Protein AF-A0A1J3DEC6-F1 (afdb_monomer_lite)

Organism: Noccaea caerulescens (NCBI:txid107243)

Secondary structure (DSSP, 8-state):
--EEEEEEEEEETTEEEEEEEEEEHHHHHHHT-SS----EEEEE-SSSS-EEE-SS-HHHHHHHHHHHHHHSS--SHHHHHGGGTTS-SSEEEEEEESPPP-

Sequence (102 aa):
GADAIVFSRSFRGGKFTQSVGLLSYTFLRITGQDEVIVPMIDIDISNERPQPIIYGSSEDWATNLEILLKWSPFSTEDGLLQQFEDIGRHGTKVIIYNLWLN

Foldseek 3Di:
DQWKKKWWWEDDPLWIKIKIKIFHPPLCVVVVPPDRDIQMWMWTPSDPDIDTDDPDDPVSNVVSVCSCLVGPPHVDPVSVVVVCPPPPNTDMDMDDDPDDDD

Structure (mmCIF, N/CA/C/O backbone):
data_AF-A0A1J3DEC6-F1
#
_entry.id   AF-A0A1J3DEC6-F1
#
loop_
_atom_site.group_PDB
_atom_site.id
_atom_site.type_symbol
_atom_site.label_atom_id
_atom_site.label_alt_id
_atom_site.label_comp_id
_atom_site.label_asym_id
_atom_site.label_entity_id
_atom_site.label_seq_id
_atom_site.pdbx_PDB_ins_code
_atom_site.Cartn_x
_atom_site.Cartn_y
_atom_site.Cartn_z
_atom_site.occupancy
_atom_site.B_iso_or_equiv
_atom_site.auth_seq_id
_atom_site.auth_comp_id
_atom_site.auth_asym_id
_atom_site.auth_atom_id
_atom_site.pdbx_PDB_model_num
ATOM 1 N N . GLY A 1 1 ? -15.903 -3.449 2.919 1.00 91.12 1 GLY A N 1
ATOM 2 C CA . GLY A 1 1 ? -15.234 -3.610 4.218 1.00 91.12 1 GLY A CA 1
ATOM 3 C C . GLY A 1 1 ? -14.864 -2.256 4.757 1.00 91.12 1 GLY A C 1
ATOM 4 O O . GLY A 1 1 ? -15.089 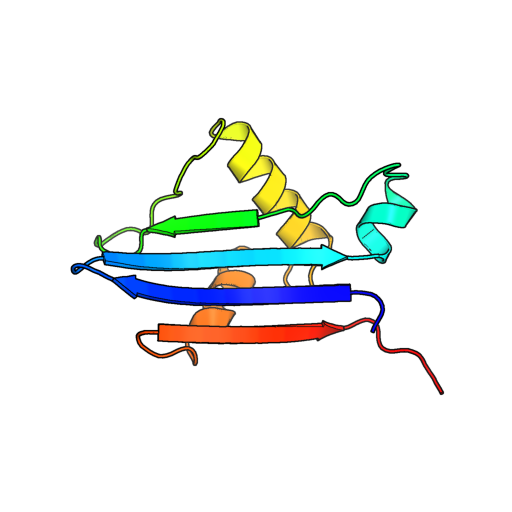-1.268 4.064 1.00 91.12 1 GLY A O 1
ATOM 5 N N . ALA A 1 2 ? -14.341 -2.221 5.975 1.00 96.62 2 ALA A N 1
ATOM 6 C CA . ALA A 1 2 ? -13.850 -1.004 6.613 1.00 96.62 2 ALA A CA 1
ATOM 7 C C . ALA A 1 2 ? -12.490 -0.551 6.049 1.00 96.62 2 ALA A C 1
ATOM 9 O O . ALA A 1 2 ? -12.143 0.623 6.151 1.00 96.62 2 ALA A O 1
ATOM 10 N N . ASP A 1 3 ? -11.738 -1.465 5.430 1.00 98.44 3 ASP A N 1
ATOM 11 C CA . ASP A 1 3 ? -10.360 -1.219 5.020 1.00 98.44 3 ASP A CA 1
ATOM 12 C C . ASP A 1 3 ? -10.084 -1.746 3.606 1.00 98.44 3 ASP A C 1
ATOM 14 O O . ASP A 1 3 ? -10.639 -2.765 3.177 1.00 98.44 3 ASP A O 1
ATOM 18 N N . ALA A 1 4 ? -9.223 -1.042 2.872 1.00 98.62 4 ALA A N 1
ATOM 19 C CA . ALA A 1 4 ? -8.789 -1.414 1.536 1.00 98.62 4 ALA A CA 1
ATOM 20 C C . ALA A 1 4 ? -7.309 -1.083 1.317 1.00 98.62 4 ALA A C 1
ATOM 22 O O . ALA A 1 4 ? -6.843 -0.001 1.668 1.00 98.62 4 ALA A O 1
ATOM 23 N N . ILE A 1 5 ? -6.590 -1.999 0.673 1.00 98.75 5 ILE A N 1
ATOM 24 C CA . ILE A 1 5 ? -5.223 -1.792 0.190 1.00 98.75 5 ILE A CA 1
ATOM 25 C C . ILE A 1 5 ? -5.201 -1.917 -1.335 1.00 98.75 5 ILE A C 1
ATOM 27 O O . ILE A 1 5 ? -5.864 -2.781 -1.919 1.00 98.75 5 ILE A O 1
ATOM 31 N N . VAL A 1 6 ? -4.468 -1.020 -1.984 1.00 98.81 6 VAL A N 1
ATOM 32 C CA . VAL A 1 6 ? -4.369 -0.914 -3.439 1.00 98.81 6 VAL A CA 1
ATOM 33 C C . VAL A 1 6 ? -2.930 -1.157 -3.852 1.00 98.81 6 VAL A C 1
ATOM 35 O O . VAL A 1 6 ? -2.025 -0.497 -3.356 1.00 98.81 6 VAL A O 1
ATOM 38 N N . PHE A 1 7 ? -2.747 -2.061 -4.805 1.00 98.69 7 PHE A N 1
ATOM 39 C CA . PHE A 1 7 ? -1.488 -2.336 -5.481 1.00 98.69 7 PHE A CA 1
ATOM 40 C C . PHE A 1 7 ? -1.614 -1.873 -6.925 1.00 98.69 7 PHE A C 1
ATOM 42 O O . PHE A 1 7 ? -2.571 -2.235 -7.610 1.00 98.69 7 PHE A O 1
ATOM 49 N N . SER A 1 8 ? -0.661 -1.091 -7.413 1.00 98.19 8 SER A N 1
ATOM 50 C CA . SER A 1 8 ? -0.665 -0.605 -8.792 1.00 98.19 8 SER A CA 1
ATOM 51 C C . SER A 1 8 ? 0.707 -0.774 -9.417 1.00 98.19 8 SER A C 1
ATOM 53 O O . SER A 1 8 ? 1.701 -0.337 -8.846 1.00 98.19 8 SER A O 1
ATOM 55 N N . ARG A 1 9 ? 0.777 -1.407 -10.588 1.00 97.88 9 ARG A N 1
ATOM 56 C CA . ARG A 1 9 ? 1.998 -1.490 -11.393 1.00 97.88 9 ARG A CA 1
ATOM 57 C C . ARG A 1 9 ? 1.800 -0.682 -12.659 1.00 97.88 9 ARG A C 1
ATOM 59 O O . ARG A 1 9 ? 0.780 -0.812 -13.337 1.00 97.88 9 ARG A O 1
ATOM 66 N N . SER A 1 10 ? 2.793 0.119 -13.016 1.00 96.31 10 SER A N 1
ATOM 67 C CA . SER A 1 10 ? 2.765 0.906 -14.239 1.00 96.31 10 SER A CA 1
ATOM 68 C C . SER A 1 10 ? 4.064 0.778 -15.017 1.00 96.31 10 SER A C 1
ATOM 70 O O . SER A 1 10 ? 5.141 0.990 -14.476 1.00 96.31 10 SER A O 1
ATOM 72 N N . PHE A 1 11 ? 3.950 0.499 -16.317 1.00 94.25 11 PHE A N 1
ATOM 73 C CA . PHE A 1 11 ? 5.041 0.639 -17.272 1.00 94.25 11 PHE A CA 1
ATOM 74 C C . PHE A 1 11 ? 4.837 1.895 -18.125 1.00 94.25 11 PHE A C 1
ATOM 76 O O . PHE A 1 11 ? 3.918 1.943 -18.946 1.00 94.25 11 PHE A O 1
ATOM 83 N N . ARG A 1 12 ? 5.673 2.923 -17.942 1.00 89.75 12 ARG A N 1
ATOM 84 C CA . ARG A 1 12 ? 5.620 4.175 -18.720 1.00 89.75 12 ARG A CA 1
ATOM 85 C C . ARG A 1 12 ? 7.021 4.641 -19.086 1.00 89.75 12 ARG A C 1
ATOM 87 O O . ARG A 1 12 ? 7.897 4.708 -18.234 1.00 89.75 12 ARG A O 1
ATOM 94 N N . GLY A 1 13 ? 7.231 4.975 -20.361 1.00 86.56 13 GLY A N 1
ATOM 95 C CA . GLY A 1 13 ? 8.507 5.528 -20.834 1.00 86.56 13 GLY A CA 1
ATOM 96 C C . GLY A 1 13 ? 9.719 4.628 -20.565 1.00 86.56 13 GLY A C 1
ATOM 97 O O . GLY A 1 13 ? 10.789 5.136 -20.254 1.00 86.56 13 GLY A O 1
ATOM 98 N N . GLY A 1 14 ? 9.545 3.303 -20.619 1.00 86.50 14 GLY A N 1
ATOM 99 C CA . GLY A 1 14 ? 10.611 2.343 -20.312 1.00 86.50 14 GLY A CA 1
ATOM 100 C C . GLY A 1 14 ? 10.819 2.061 -18.821 1.00 86.50 14 GLY A C 1
ATOM 101 O O . GLY A 1 14 ? 11.635 1.206 -18.498 1.00 86.50 14 GLY A O 1
ATOM 102 N N . LYS A 1 15 ? 10.079 2.725 -17.926 1.00 91.56 15 LYS A N 1
ATOM 103 C CA . LYS A 1 15 ? 10.186 2.546 -16.475 1.00 91.56 15 LYS A CA 1
ATOM 104 C C . LYS A 1 15 ? 9.040 1.715 -15.926 1.00 91.56 15 LYS A C 1
ATOM 106 O O . LYS A 1 15 ? 7.889 1.942 -16.306 1.00 91.56 15 LYS A O 1
ATOM 111 N N . PHE A 1 16 ? 9.355 0.796 -15.022 1.00 95.06 16 PHE A N 1
ATOM 112 C CA . PHE A 1 16 ? 8.378 0.074 -14.220 1.00 95.06 16 PHE A CA 1
ATOM 113 C C . PHE A 1 16 ? 8.320 0.669 -12.815 1.00 95.06 16 PHE A C 1
ATOM 115 O O . PHE A 1 16 ? 9.331 0.744 -12.122 1.00 95.06 16 PHE A O 1
ATOM 122 N N . THR A 1 17 ? 7.122 1.047 -12.385 1.00 97.00 17 THR A N 1
ATOM 123 C CA . THR A 1 17 ? 6.861 1.492 -11.016 1.00 97.00 17 THR A CA 1
ATOM 124 C C . THR A 1 17 ? 5.807 0.615 -10.366 1.00 97.00 17 THR A C 1
ATOM 126 O O . THR A 1 17 ? 4.898 0.108 -11.034 1.00 97.00 17 THR A O 1
ATOM 129 N N . GLN A 1 18 ? 5.936 0.441 -9.059 1.00 97.62 18 GLN A N 1
ATOM 130 C CA . GLN A 1 18 ? 4.971 -0.226 -8.202 1.00 97.62 18 GLN A CA 1
ATOM 131 C C . GLN A 1 18 ? 4.586 0.701 -7.060 1.00 97.62 18 GLN A C 1
ATOM 133 O O . GLN A 1 18 ? 5.459 1.243 -6.393 1.00 97.62 18 GLN A O 1
ATOM 138 N N . SER A 1 19 ? 3.289 0.840 -6.835 1.00 98.12 19 SER A N 1
ATOM 139 C CA . SER A 1 19 ? 2.711 1.707 -5.816 1.00 98.12 19 SER A CA 1
ATOM 140 C C . SER A 1 19 ? 1.824 0.878 -4.905 1.00 98.12 19 SER A C 1
ATOM 142 O O . SER A 1 19 ? 1.037 0.058 -5.396 1.00 98.12 19 SER A O 1
ATOM 144 N N . VAL A 1 20 ? 1.917 1.105 -3.599 1.00 98.62 20 VAL A N 1
ATOM 145 C CA . VAL A 1 20 ? 1.011 0.515 -2.610 1.00 98.62 20 VAL A CA 1
ATOM 146 C C . VAL A 1 20 ? 0.419 1.617 -1.757 1.00 98.62 20 VAL A C 1
ATOM 148 O O . VAL A 1 20 ? 1.158 2.410 -1.187 1.00 98.62 20 VAL A O 1
ATOM 151 N N . GLY A 1 21 ? -0.909 1.666 -1.677 1.00 98.56 21 GLY A N 1
ATOM 152 C CA . GLY A 1 21 ? -1.640 2.646 -0.879 1.00 98.56 21 GLY A CA 1
ATOM 153 C C . GLY A 1 21 ? -2.672 1.983 0.023 1.00 98.56 21 GLY A C 1
ATOM 154 O O . GLY A 1 21 ? -3.325 1.020 -0.385 1.00 98.56 21 GLY A O 1
ATOM 155 N N . LEU A 1 22 ? -2.839 2.510 1.234 1.00 98.75 22 LEU A N 1
ATOM 156 C CA . LEU A 1 22 ? -3.782 1.994 2.224 1.00 98.75 22 LEU A CA 1
ATOM 157 C C . LEU A 1 22 ? -4.832 3.034 2.593 1.00 98.75 22 LEU A C 1
ATOM 159 O O . LEU A 1 22 ? -4.518 4.107 3.099 1.00 98.75 22 LEU A O 1
ATOM 163 N N . LEU A 1 23 ? -6.096 2.665 2.415 1.00 98.44 23 LEU A N 1
ATOM 164 C CA . LEU A 1 23 ? -7.237 3.394 2.946 1.00 98.44 23 LEU A CA 1
ATOM 165 C C . LEU A 1 23 ? -7.882 2.537 4.037 1.00 98.44 23 LEU A C 1
ATOM 167 O O . LEU A 1 23 ? -8.640 1.613 3.744 1.00 98.44 23 LEU A O 1
ATOM 171 N N . SER A 1 24 ? -7.554 2.825 5.296 1.00 98.38 24 SER A N 1
ATOM 172 C CA . SER A 1 24 ? -7.982 2.014 6.439 1.00 98.38 24 SER A CA 1
ATOM 173 C C . SER A 1 24 ? -8.733 2.842 7.477 1.00 98.38 24 SER A C 1
ATOM 175 O O . SER A 1 24 ? -8.145 3.653 8.192 1.00 98.38 24 SER A O 1
ATOM 177 N N . TYR A 1 25 ? -10.040 2.597 7.602 1.00 97.19 25 TYR A N 1
ATOM 178 C CA . TYR A 1 25 ? -10.844 3.140 8.698 1.00 97.19 25 TYR A CA 1
ATOM 179 C C . TYR A 1 25 ? -10.299 2.689 10.056 1.00 97.19 25 TYR A C 1
ATOM 181 O O . TYR A 1 25 ? -10.243 3.480 10.996 1.00 97.19 25 TYR A O 1
ATOM 189 N N . THR A 1 26 ? -9.851 1.438 10.153 1.00 97.44 26 THR A N 1
ATOM 190 C CA . THR A 1 26 ? -9.299 0.854 11.378 1.00 97.44 26 THR A CA 1
ATOM 191 C C . THR A 1 26 ? -8.066 1.624 11.860 1.00 97.44 26 THR A C 1
ATOM 193 O O . THR A 1 26 ? -8.023 2.051 13.015 1.00 97.44 26 THR A O 1
ATOM 196 N N . PHE A 1 27 ? -7.105 1.886 10.969 1.00 97.94 27 PHE A N 1
ATOM 197 C CA . PHE A 1 27 ? -5.924 2.708 11.249 1.00 97.94 27 PHE A CA 1
ATOM 198 C C . PHE A 1 27 ? -6.305 4.120 11.708 1.00 97.94 27 PHE A C 1
ATOM 200 O O . PHE A 1 27 ? -5.858 4.562 12.771 1.00 97.94 27 PHE A O 1
ATOM 207 N N . LEU A 1 28 ? -7.157 4.807 10.938 1.00 98.19 28 LEU A N 1
ATOM 208 C CA . LEU A 1 28 ? -7.543 6.191 11.222 1.00 98.19 28 LEU A CA 1
ATOM 209 C C . LEU A 1 28 ? -8.229 6.309 12.588 1.00 98.19 28 LEU A C 1
ATOM 211 O O . LEU A 1 28 ? -7.913 7.202 13.370 1.00 98.19 28 LEU A O 1
ATOM 215 N N . ARG A 1 29 ? -9.128 5.376 12.920 1.00 97.44 29 ARG A N 1
ATOM 216 C CA . ARG A 1 29 ? -9.873 5.402 14.186 1.00 97.44 29 ARG A CA 1
ATOM 217 C C . ARG A 1 29 ? -9.033 5.015 15.389 1.00 97.44 29 ARG A C 1
ATOM 219 O O . ARG A 1 29 ? -9.168 5.659 16.423 1.00 97.44 29 ARG A O 1
ATOM 226 N N . ILE A 1 30 ? -8.190 3.987 15.282 1.00 97.50 30 ILE A N 1
ATOM 227 C CA . ILE A 1 30 ? -7.379 3.538 16.423 1.00 97.50 30 ILE A CA 1
ATOM 228 C C . ILE A 1 30 ? -6.275 4.548 16.746 1.00 97.50 30 ILE A C 1
ATOM 230 O O . ILE A 1 30 ? -5.955 4.742 17.915 1.00 97.50 30 ILE A O 1
ATOM 234 N N . THR A 1 31 ? -5.711 5.211 15.735 1.00 97.19 31 THR A N 1
ATOM 235 C CA . THR A 1 31 ? -4.681 6.242 15.944 1.00 97.19 31 THR A CA 1
ATOM 236 C C . THR A 1 31 ? -5.249 7.640 16.191 1.00 97.19 31 THR A C 1
ATOM 238 O O . THR A 1 31 ? -4.482 8.544 16.503 1.00 97.19 31 THR A O 1
ATOM 241 N N . GLY A 1 32 ? -6.573 7.813 16.105 1.00 97.06 32 GLY A N 1
ATOM 242 C CA . GLY A 1 32 ? -7.244 9.080 16.394 1.00 97.06 32 GLY A CA 1
ATOM 243 C C . GLY A 1 32 ? -6.933 10.184 15.384 1.00 97.06 32 GLY A C 1
ATOM 244 O O . GLY A 1 32 ? -6.788 11.330 15.787 1.00 97.06 32 GLY A O 1
ATOM 245 N N . GLN A 1 33 ? -6.797 9.849 14.096 1.00 95.81 33 GLN A N 1
ATOM 246 C CA . GLN A 1 33 ? -6.559 10.857 13.060 1.00 95.81 33 GLN A CA 1
ATOM 247 C C . GLN A 1 33 ? -7.798 11.737 12.860 1.00 95.81 33 GLN A C 1
ATOM 249 O O . GLN A 1 33 ? -8.904 11.223 12.669 1.00 95.81 33 GLN A O 1
ATOM 254 N N . ASP A 1 34 ? -7.586 13.052 12.846 1.00 92.81 34 ASP A N 1
ATOM 255 C CA . ASP A 1 34 ? -8.628 14.049 12.568 1.00 92.81 34 ASP A CA 1
ATOM 256 C C . ASP A 1 34 ? -8.878 14.236 11.059 1.00 92.81 34 ASP A C 1
ATOM 258 O O . ASP A 1 34 ? -9.943 14.699 10.648 1.00 92.81 34 ASP A O 1
ATOM 262 N N . GLU A 1 35 ? -7.919 13.828 10.223 1.00 95.88 35 GLU A N 1
ATOM 263 C CA . GLU A 1 35 ? -7.979 13.899 8.763 1.00 95.88 35 GLU A CA 1
ATOM 264 C C . GLU A 1 35 ? -7.759 12.523 8.118 1.00 95.88 35 GLU A C 1
ATOM 266 O O . GLU A 1 35 ? -7.250 11.582 8.732 1.00 95.88 35 GLU A O 1
ATOM 271 N N . VAL A 1 36 ? -8.145 12.389 6.844 1.00 96.19 36 VAL A N 1
ATOM 272 C CA . VAL A 1 36 ? -7.905 11.159 6.080 1.00 96.19 36 VAL A CA 1
ATOM 273 C C . VAL A 1 36 ? -6.448 11.121 5.634 1.00 96.19 36 VAL A C 1
ATOM 275 O O . VAL A 1 36 ? -6.072 11.726 4.632 1.00 96.19 36 VAL A O 1
ATOM 278 N N . ILE A 1 37 ? -5.643 10.360 6.369 1.00 96.25 37 ILE A N 1
ATOM 279 C CA . ILE A 1 37 ? -4.257 10.057 6.018 1.00 96.25 37 ILE A CA 1
ATOM 280 C C . ILE A 1 37 ? -4.204 8.758 5.209 1.00 96.25 37 ILE A C 1
ATOM 282 O O . ILE A 1 37 ? -4.762 7.739 5.619 1.00 96.25 37 ILE A O 1
ATOM 286 N N . VAL A 1 38 ? -3.515 8.790 4.065 1.00 97.69 38 VAL A N 1
ATOM 287 C CA . VAL A 1 38 ? -3.332 7.636 3.170 1.00 97.69 38 VAL A CA 1
ATOM 288 C C . VAL A 1 38 ? -1.840 7.301 3.086 1.00 97.69 38 VAL A C 1
ATOM 290 O O . VAL A 1 38 ? -1.122 7.932 2.309 1.00 97.69 38 VAL A O 1
ATOM 293 N N . PRO A 1 39 ? -1.353 6.322 3.870 1.00 97.75 39 PRO A N 1
ATOM 294 C CA . PRO A 1 39 ? 0.010 5.821 3.750 1.00 97.75 39 PRO A CA 1
ATOM 295 C C . PRO A 1 39 ? 0.225 5.231 2.359 1.00 97.75 39 PRO A C 1
ATOM 297 O O . PRO A 1 39 ? -0.571 4.404 1.895 1.00 97.75 39 PRO A O 1
ATOM 300 N N . MET A 1 40 ? 1.299 5.659 1.703 1.00 98.06 40 MET A N 1
ATOM 301 C CA . MET A 1 40 ? 1.645 5.210 0.362 1.00 98.06 40 MET A CA 1
ATOM 302 C C . MET A 1 40 ? 3.154 5.063 0.210 1.00 98.06 40 MET A C 1
ATOM 304 O O . MET A 1 40 ? 3.921 5.901 0.688 1.00 98.06 40 MET A O 1
ATOM 308 N N . ILE A 1 41 ? 3.562 4.000 -0.476 1.00 98.25 41 ILE A N 1
ATOM 309 C CA . ILE A 1 41 ? 4.938 3.797 -0.922 1.00 98.25 41 ILE A CA 1
ATOM 310 C C . ILE A 1 41 ? 4.962 3.583 -2.427 1.00 98.25 41 ILE A C 1
ATOM 312 O O . ILE A 1 41 ? 4.075 2.943 -2.997 1.00 98.25 41 ILE A O 1
ATOM 316 N N . ASP A 1 42 ? 6.027 4.074 -3.042 1.00 97.44 42 ASP A N 1
ATOM 317 C CA . ASP A 1 42 ? 6.322 3.892 -4.452 1.00 97.44 42 ASP A CA 1
ATOM 318 C C . ASP A 1 42 ? 7.721 3.297 -4.611 1.00 97.44 42 ASP A C 1
ATOM 320 O O . ASP A 1 42 ? 8.640 3.608 -3.847 1.00 97.44 42 ASP A O 1
ATOM 324 N N . ILE A 1 43 ? 7.869 2.409 -5.591 1.00 97.06 43 ILE A N 1
ATOM 325 C CA . ILE A 1 43 ? 9.073 1.615 -5.835 1.00 97.06 43 ILE A CA 1
ATOM 326 C C . ILE A 1 43 ? 9.373 1.635 -7.336 1.00 97.06 43 ILE A C 1
ATOM 328 O O . ILE A 1 43 ? 8.521 1.280 -8.155 1.00 97.06 43 ILE A O 1
ATOM 332 N N . ASP A 1 44 ? 10.591 2.022 -7.705 1.00 96.19 44 ASP A N 1
ATOM 333 C CA . ASP A 1 44 ? 11.139 1.828 -9.046 1.00 96.19 44 ASP A CA 1
ATOM 334 C C . ASP A 1 44 ? 11.727 0.416 -9.136 1.00 96.19 44 ASP A C 1
ATOM 336 O O . ASP A 1 44 ? 12.658 0.065 -8.408 1.00 96.19 44 ASP A O 1
ATOM 340 N N . ILE A 1 45 ? 11.172 -0.397 -10.033 1.00 95.25 45 ILE A N 1
ATOM 341 C CA . ILE A 1 45 ? 11.606 -1.778 -10.295 1.00 95.25 45 ILE A CA 1
ATOM 342 C C . ILE A 1 45 ? 12.228 -1.921 -11.692 1.00 95.25 45 ILE A C 1
ATOM 344 O O . ILE A 1 45 ? 12.276 -3.011 -12.256 1.00 95.25 45 ILE A O 1
ATOM 348 N N . SER A 1 46 ? 12.680 -0.814 -12.285 1.00 92.31 46 SER A N 1
ATOM 349 C CA . SER A 1 46 ? 13.329 -0.807 -13.603 1.00 92.31 46 SER A CA 1
ATOM 350 C C . SER A 1 46 ? 14.769 -1.332 -13.560 1.00 92.31 46 SER A C 1
ATOM 352 O O . SER A 1 46 ? 15.306 -1.718 -14.595 1.00 92.31 46 SER A O 1
ATOM 354 N N . ASN A 1 47 ? 15.396 -1.325 -12.380 1.00 89.19 47 ASN A N 1
ATOM 355 C CA . ASN A 1 47 ? 16.775 -1.764 -12.160 1.00 89.19 47 ASN A CA 1
ATOM 356 C C . ASN A 1 47 ? 16.822 -3.172 -11.548 1.00 89.19 47 ASN A C 1
ATOM 358 O O . ASN A 1 47 ? 15.819 -3.672 -11.048 1.00 89.19 47 ASN A O 1
ATOM 362 N N . GLU A 1 48 ? 18.011 -3.785 -11.514 1.00 87.62 48 GLU A N 1
ATOM 363 C CA . GLU A 1 48 ? 18.228 -5.103 -10.887 1.00 87.62 48 GLU A CA 1
ATOM 364 C C . GLU A 1 48 ? 17.775 -5.160 -9.422 1.00 87.62 48 GLU A C 1
ATOM 366 O O . GLU A 1 48 ? 17.385 -6.216 -8.928 1.00 87.62 48 GLU A O 1
ATOM 371 N N . ARG A 1 49 ? 17.836 -4.022 -8.721 1.00 90.38 49 ARG A N 1
ATOM 372 C CA . ARG A 1 49 ? 17.376 -3.881 -7.341 1.00 90.38 49 ARG A CA 1
ATOM 373 C C . ARG A 1 49 ? 16.230 -2.875 -7.282 1.00 90.38 49 ARG A C 1
ATOM 375 O O . ARG A 1 49 ? 16.437 -1.743 -7.729 1.00 90.38 49 ARG A O 1
ATOM 382 N N . PRO A 1 50 ? 15.078 -3.240 -6.691 1.00 92.31 50 PRO A N 1
ATOM 383 C CA . PRO A 1 50 ? 14.019 -2.290 -6.378 1.00 92.31 50 PRO A CA 1
ATOM 384 C C . PRO A 1 50 ? 14.559 -1.118 -5.554 1.00 92.31 50 PRO A C 1
ATOM 386 O O . PRO A 1 50 ? 15.396 -1.320 -4.671 1.00 92.31 50 PRO A O 1
ATOM 389 N N . GLN A 1 51 ? 14.122 0.101 -5.860 1.00 94.88 51 GLN A N 1
ATOM 390 C CA . GLN A 1 51 ? 14.513 1.313 -5.137 1.00 94.88 51 GLN A CA 1
ATOM 391 C C . GLN A 1 51 ? 13.274 2.108 -4.720 1.00 94.88 51 GLN A C 1
ATOM 393 O O . GLN A 1 51 ? 12.351 2.240 -5.527 1.00 94.88 51 GLN A O 1
ATOM 398 N N . PRO A 1 52 ? 13.241 2.673 -3.503 1.00 96.31 52 PRO A N 1
ATOM 399 C CA . PRO A 1 52 ? 12.138 3.523 -3.085 1.00 96.31 52 PRO A CA 1
ATOM 400 C C . PRO A 1 52 ? 12.114 4.813 -3.915 1.00 96.31 52 PRO A C 1
ATOM 402 O O . PRO A 1 52 ? 13.150 5.431 -4.172 1.00 96.31 52 PRO A O 1
ATOM 405 N N . ILE A 1 53 ? 10.921 5.240 -4.319 1.00 96.12 53 ILE A N 1
ATOM 406 C CA . ILE A 1 53 ? 10.696 6.568 -4.889 1.00 96.12 53 ILE A CA 1
ATOM 407 C C . ILE A 1 53 ? 10.336 7.497 -3.728 1.00 96.12 53 ILE A C 1
ATOM 409 O O . ILE A 1 53 ? 9.303 7.338 -3.081 1.00 96.12 53 ILE A O 1
ATOM 413 N N . ILE A 1 54 ? 11.219 8.454 -3.450 1.00 95.25 54 ILE A N 1
ATOM 414 C CA . ILE A 1 54 ? 11.103 9.362 -2.307 1.00 95.25 54 ILE A CA 1
ATOM 415 C C . ILE A 1 54 ? 10.477 10.686 -2.757 1.00 95.25 54 ILE A C 1
ATOM 417 O O . ILE A 1 54 ? 11.066 11.409 -3.560 1.00 95.25 54 ILE A O 1
ATOM 421 N N . TYR A 1 55 ? 9.294 11.008 -2.226 1.00 89.62 55 TYR A N 1
ATOM 422 C CA . TYR A 1 55 ? 8.628 12.303 -2.441 1.00 89.62 55 TYR A CA 1
ATOM 423 C C . TYR A 1 55 ? 8.885 13.311 -1.310 1.00 89.62 55 TYR A C 1
ATOM 425 O O . TYR A 1 55 ? 8.861 14.515 -1.555 1.00 89.62 55 TYR A O 1
ATOM 433 N N . GLY A 1 56 ? 9.123 12.817 -0.090 1.00 90.62 56 GLY A N 1
ATOM 434 C CA . GLY A 1 56 ? 9.485 13.599 1.095 1.00 90.62 56 GLY A CA 1
ATOM 435 C C . GLY A 1 56 ? 10.884 13.220 1.577 1.00 90.62 56 GLY A C 1
ATOM 436 O O . GLY A 1 56 ? 11.872 13.475 0.889 1.00 90.62 56 GLY A O 1
ATOM 437 N N . SER A 1 57 ? 10.959 12.577 2.739 1.00 95.25 57 SER A N 1
ATOM 438 C CA . SER A 1 57 ? 12.182 11.986 3.291 1.00 95.25 57 SER A CA 1
ATOM 439 C C . SER A 1 57 ? 12.197 10.454 3.192 1.00 95.25 57 SER A C 1
ATOM 441 O O . SER A 1 57 ? 11.175 9.808 2.941 1.00 95.25 57 SER A O 1
ATOM 443 N N . SER A 1 58 ? 13.373 9.853 3.394 1.00 95.88 58 SER A N 1
ATOM 444 C CA . SER A 1 58 ? 13.516 8.400 3.561 1.00 95.88 58 SER A CA 1
ATOM 445 C C . SER A 1 58 ? 12.712 7.874 4.749 1.00 95.88 58 SER A C 1
ATOM 447 O O . SER A 1 58 ? 12.148 6.783 4.689 1.00 95.88 58 SER A O 1
ATOM 449 N N . GLU A 1 59 ? 12.635 8.669 5.808 1.00 97.19 59 GLU A N 1
ATOM 450 C CA . GLU A 1 59 ? 11.917 8.390 7.041 1.00 97.19 59 GLU A CA 1
ATOM 451 C C . GLU A 1 59 ? 10.405 8.375 6.807 1.00 97.19 59 GLU A C 1
ATOM 453 O O . GLU A 1 59 ? 9.724 7.499 7.337 1.00 97.19 59 GLU A O 1
ATOM 458 N N . ASP A 1 60 ? 9.880 9.270 5.963 1.00 96.12 60 ASP A N 1
ATOM 459 C CA . ASP A 1 60 ? 8.461 9.268 5.582 1.00 96.12 60 ASP A CA 1
ATOM 460 C C . ASP A 1 60 ? 8.100 7.993 4.812 1.00 96.12 60 ASP A C 1
ATOM 462 O O . ASP A 1 60 ? 7.076 7.362 5.081 1.00 96.12 60 ASP A O 1
ATOM 466 N N . TRP A 1 61 ? 8.960 7.578 3.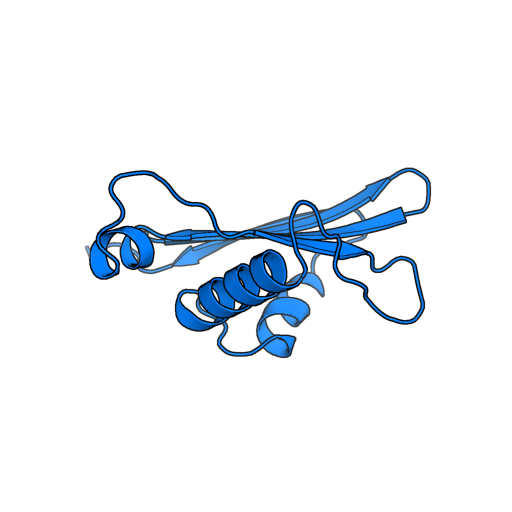874 1.00 97.75 61 TRP A N 1
ATOM 467 C CA . TRP A 1 61 ? 8.763 6.336 3.124 1.00 97.75 61 TRP A CA 1
ATOM 468 C C . TRP A 1 61 ? 8.793 5.117 4.054 1.00 97.75 61 TRP A C 1
ATOM 470 O O . TRP A 1 61 ? 7.900 4.271 3.986 1.00 97.75 61 TRP A O 1
ATOM 480 N N . ALA A 1 62 ? 9.774 5.055 4.962 1.00 97.75 62 ALA A N 1
ATOM 481 C CA . ALA A 1 62 ? 9.888 3.977 5.943 1.00 97.75 62 ALA A CA 1
ATOM 482 C C . ALA A 1 62 ? 8.678 3.941 6.888 1.00 97.75 62 ALA A C 1
ATOM 484 O O . ALA A 1 62 ? 8.103 2.878 7.110 1.00 97.75 62 ALA A O 1
ATOM 485 N N . THR A 1 63 ? 8.226 5.102 7.363 1.00 97.81 63 THR A N 1
ATOM 486 C CA . THR A 1 63 ? 7.033 5.227 8.213 1.00 97.81 63 THR A CA 1
ATOM 487 C C . THR A 1 63 ? 5.785 4.733 7.480 1.00 97.81 63 THR A C 1
ATOM 489 O O . THR A 1 63 ? 4.995 3.974 8.042 1.00 97.81 63 THR A O 1
ATOM 492 N N . ASN A 1 64 ? 5.606 5.095 6.207 1.00 98.25 64 ASN A N 1
ATOM 493 C CA . ASN A 1 64 ? 4.487 4.595 5.409 1.00 98.25 64 ASN A CA 1
ATOM 494 C C . ASN A 1 64 ? 4.551 3.076 5.221 1.00 98.25 64 ASN A C 1
ATOM 496 O O . ASN A 1 64 ? 3.518 2.418 5.354 1.00 98.25 64 ASN A O 1
ATOM 500 N N . LEU A 1 65 ? 5.735 2.510 4.966 1.00 98.38 65 LEU A N 1
ATOM 501 C CA . LEU A 1 65 ? 5.913 1.058 4.912 1.00 98.38 65 LEU A CA 1
ATOM 502 C C . LEU A 1 65 ? 5.533 0.406 6.250 1.00 98.38 65 LEU A C 1
ATOM 504 O O . LEU A 1 65 ? 4.759 -0.546 6.257 1.00 98.38 65 LEU A O 1
ATOM 508 N N . GLU A 1 66 ? 5.990 0.931 7.385 1.00 98.44 66 GLU A N 1
ATOM 509 C CA . GLU A 1 66 ? 5.631 0.403 8.709 1.00 98.44 66 GLU A CA 1
ATOM 510 C C . GLU A 1 66 ? 4.118 0.431 8.961 1.00 98.44 66 GLU A C 1
ATOM 512 O O . GLU A 1 66 ? 3.551 -0.540 9.471 1.00 98.44 66 GLU A O 1
ATOM 517 N N . ILE A 1 67 ? 3.435 1.512 8.571 1.00 98.44 67 ILE A N 1
ATOM 518 C CA . ILE A 1 67 ? 1.974 1.610 8.688 1.00 98.44 67 ILE A CA 1
ATOM 519 C C . ILE A 1 67 ? 1.297 0.567 7.787 1.00 98.44 67 ILE A C 1
ATOM 521 O O . ILE A 1 67 ? 0.378 -0.118 8.243 1.00 98.44 67 ILE A O 1
ATOM 525 N N . LEU A 1 68 ? 1.762 0.391 6.544 1.00 98.69 68 LEU A N 1
ATOM 526 C CA . LEU A 1 68 ? 1.259 -0.643 5.635 1.00 98.69 68 LEU A CA 1
ATOM 527 C C . LEU A 1 68 ? 1.406 -2.042 6.242 1.00 98.69 68 LEU A C 1
ATOM 529 O O . LEU A 1 68 ? 0.435 -2.798 6.272 1.00 98.69 68 LEU A O 1
ATOM 533 N N . LEU A 1 69 ? 2.582 -2.372 6.775 1.00 98.62 69 LEU A N 1
ATOM 534 C CA . LEU A 1 69 ? 2.855 -3.683 7.367 1.00 98.62 69 LEU A CA 1
ATOM 535 C C . LEU A 1 69 ? 2.066 -3.929 8.658 1.00 98.62 69 LEU A C 1
ATOM 537 O O . LEU A 1 69 ? 1.704 -5.061 8.972 1.00 98.62 69 LEU A O 1
ATOM 541 N N . LYS A 1 70 ? 1.772 -2.872 9.418 1.00 98.50 70 LYS A N 1
ATOM 542 C CA . LYS A 1 70 ? 1.017 -2.977 10.669 1.00 98.50 70 LYS A CA 1
ATOM 543 C C . LYS A 1 70 ? -0.489 -3.123 10.457 1.00 98.50 70 LYS A C 1
ATOM 545 O O . LYS A 1 70 ? -1.138 -3.818 11.237 1.00 98.50 70 LYS A O 1
ATOM 550 N N . TRP A 1 71 ? -1.052 -2.428 9.469 1.00 98.38 71 TRP A N 1
ATOM 551 C CA . TRP A 1 71 ? -2.507 -2.265 9.340 1.00 98.38 71 TRP A CA 1
ATOM 552 C C . TRP A 1 71 ? -3.120 -2.958 8.125 1.00 98.38 71 TRP A C 1
ATOM 554 O O . TRP A 1 71 ? -4.346 -3.087 8.065 1.00 98.38 71 TRP A O 1
ATOM 564 N N . SER A 1 72 ? -2.308 -3.414 7.169 1.00 98.38 72 SER A N 1
ATOM 565 C CA . SER A 1 72 ? -2.775 -4.246 6.058 1.00 98.38 72 SER A CA 1
ATOM 566 C C . SER A 1 72 ? -2.841 -5.736 6.435 1.00 98.38 72 SER A C 1
ATOM 568 O O . SER A 1 72 ? -2.333 -6.137 7.482 1.00 98.38 72 SER A O 1
ATOM 570 N N . PRO A 1 73 ? -3.425 -6.597 5.581 1.00 98.19 73 PRO A N 1
ATOM 571 C CA . PRO A 1 73 ? -3.368 -8.051 5.752 1.00 98.19 73 PRO A CA 1
ATOM 572 C C . PRO A 1 73 ? -1.962 -8.664 5.597 1.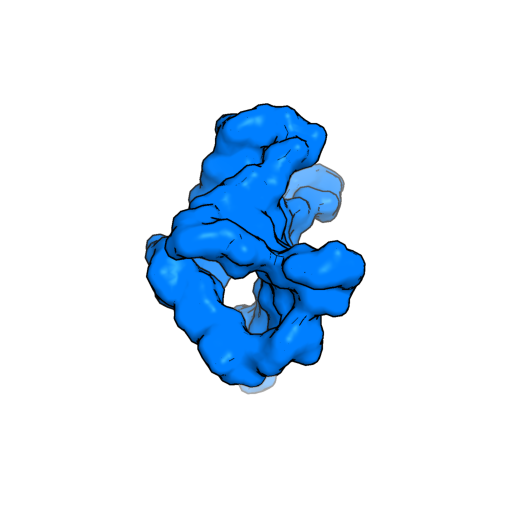00 98.19 73 PRO A C 1
ATOM 574 O O . PRO A 1 73 ? -1.820 -9.876 5.746 1.00 98.19 73 PRO A O 1
ATOM 577 N N . PHE A 1 74 ? -0.940 -7.866 5.269 1.00 98.25 74 PHE A N 1
ATOM 578 C CA . PHE A 1 74 ? 0.428 -8.315 5.010 1.00 98.25 74 PHE A CA 1
ATOM 579 C C . PHE A 1 74 ? 1.376 -7.714 6.044 1.00 98.25 74 PHE A C 1
ATOM 581 O O . PHE A 1 74 ? 1.527 -6.500 6.106 1.00 98.25 74 PHE A O 1
ATOM 588 N N . SER A 1 75 ? 2.031 -8.564 6.833 1.00 97.56 75 SER A N 1
ATOM 589 C CA . SER A 1 75 ? 2.910 -8.147 7.933 1.00 97.56 75 SER A CA 1
ATOM 590 C C . SER A 1 75 ? 4.398 -8.096 7.575 1.00 97.56 75 SER A C 1
ATOM 592 O O . SER A 1 75 ? 5.214 -7.707 8.409 1.00 97.56 75 SER A O 1
ATOM 594 N N . THR A 1 76 ? 4.767 -8.486 6.352 1.00 98.12 76 THR A N 1
ATOM 595 C CA . THR A 1 76 ? 6.147 -8.454 5.850 1.00 98.12 76 THR A CA 1
ATOM 596 C C . THR A 1 76 ? 6.219 -7.778 4.486 1.00 98.12 76 THR A C 1
ATOM 598 O O . THR A 1 76 ? 5.264 -7.832 3.707 1.00 98.12 76 THR A O 1
ATOM 601 N N . GLU A 1 77 ? 7.365 -7.164 4.18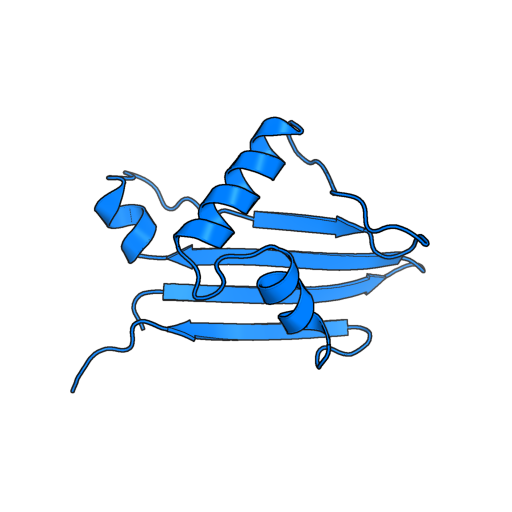6 1.00 96.25 77 GLU A N 1
ATOM 602 C CA . GLU A 1 77 ? 7.613 -6.545 2.880 1.00 96.25 77 GLU A CA 1
ATOM 603 C C . GLU A 1 77 ? 7.497 -7.576 1.751 1.00 96.25 77 GLU A C 1
ATOM 605 O O . GLU A 1 77 ? 6.788 -7.333 0.780 1.00 96.25 77 GLU A O 1
ATOM 610 N N . ASP A 1 78 ? 8.061 -8.775 1.926 1.00 96.56 78 ASP A N 1
ATOM 611 C CA . ASP A 1 78 ? 7.933 -9.866 0.953 1.00 96.56 78 ASP A CA 1
ATOM 612 C C . ASP A 1 78 ? 6.469 -10.244 0.681 1.00 96.56 78 ASP A C 1
ATOM 614 O O . ASP A 1 78 ? 6.075 -10.403 -0.474 1.00 96.56 78 ASP A O 1
ATOM 618 N N . GLY A 1 79 ? 5.632 -10.351 1.721 1.00 97.44 79 GLY A N 1
ATOM 619 C CA . GLY A 1 79 ? 4.211 -10.680 1.561 1.00 97.44 79 GLY A CA 1
ATOM 620 C C . GLY A 1 79 ? 3.433 -9.595 0.812 1.00 97.44 79 GLY A C 1
ATOM 621 O O . GLY A 1 79 ? 2.517 -9.897 0.041 1.00 97.44 79 GLY A O 1
ATOM 622 N N . LEU A 1 80 ? 3.830 -8.336 1.003 1.00 96.94 80 LEU A N 1
ATOM 623 C CA . LEU A 1 80 ? 3.285 -7.173 0.311 1.00 96.94 80 LEU A CA 1
ATOM 624 C C . LEU A 1 80 ? 3.759 -7.129 -1.156 1.00 96.94 80 LEU A C 1
ATOM 626 O O . LEU A 1 80 ? 2.953 -6.895 -2.055 1.00 96.94 80 LEU A O 1
ATOM 630 N N . LEU A 1 81 ? 5.030 -7.442 -1.425 1.00 94.88 81 LEU A N 1
ATOM 631 C CA . LEU A 1 81 ? 5.604 -7.496 -2.776 1.00 94.88 81 LEU A CA 1
ATOM 632 C C . LEU A 1 81 ? 5.072 -8.670 -3.613 1.00 94.88 81 LEU A C 1
ATOM 634 O O . LEU A 1 81 ? 4.842 -8.500 -4.813 1.00 94.88 81 LEU A O 1
ATOM 638 N N . GLN A 1 82 ? 4.790 -9.822 -2.998 1.00 96.75 82 GLN A N 1
ATOM 639 C CA . GLN A 1 82 ? 4.160 -10.973 -3.666 1.00 96.75 82 GLN A CA 1
ATOM 640 C C . GLN A 1 82 ? 2.801 -10.624 -4.291 1.00 96.75 82 GLN A C 1
ATOM 642 O O . GLN A 1 82 ? 2.394 -11.229 -5.282 1.00 96.75 82 GLN A O 1
ATOM 647 N N . GLN A 1 83 ? 2.108 -9.593 -3.793 1.00 97.38 83 GLN A N 1
ATOM 648 C CA . GLN A 1 83 ? 0.826 -9.167 -4.361 1.00 97.38 83 GLN A CA 1
ATOM 649 C C . GLN A 1 83 ? 0.931 -8.583 -5.775 1.00 97.38 83 GLN A C 1
ATOM 651 O O . GLN A 1 83 ? -0.105 -8.366 -6.404 1.00 97.38 83 GLN A O 1
ATOM 656 N N . PHE A 1 84 ? 2.139 -8.352 -6.290 1.00 97.25 84 PHE A N 1
ATOM 657 C CA . PHE A 1 84 ? 2.372 -7.890 -7.656 1.00 97.25 84 PHE A CA 1
ATOM 658 C C . PHE A 1 84 ? 2.655 -9.011 -8.669 1.00 97.25 84 PHE A C 1
ATOM 660 O O . PHE A 1 84 ? 2.798 -8.709 -9.856 1.00 97.25 84 PHE A O 1
ATOM 667 N N . GLU A 1 85 ? 2.775 -10.276 -8.254 1.00 95.00 85 GLU A N 1
ATOM 668 C CA . GLU A 1 85 ? 3.148 -11.386 -9.153 1.00 95.00 85 GLU A CA 1
ATOM 669 C C . GLU A 1 85 ? 2.109 -11.655 -10.253 1.00 95.00 85 GLU A C 1
ATOM 671 O O . GLU A 1 85 ? 2.464 -11.941 -11.394 1.00 95.00 85 GLU A O 1
ATOM 676 N N . ASP A 1 86 ? 0.826 -11.499 -9.939 1.00 94.12 86 ASP A N 1
ATOM 677 C CA . ASP A 1 86 ? -0.303 -11.645 -10.868 1.00 94.12 86 ASP A CA 1
ATOM 678 C C . ASP A 1 86 ? -0.706 -10.323 -11.550 1.00 94.12 86 ASP A C 1
ATOM 680 O O . ASP A 1 86 ? -1.586 -10.306 -12.415 1.00 94.12 86 ASP A O 1
ATOM 684 N N . ILE A 1 87 ? -0.053 -9.208 -11.208 1.00 96.06 87 ILE A N 1
ATOM 685 C CA . ILE A 1 87 ? -0.219 -7.939 -11.913 1.00 96.06 87 ILE A CA 1
ATOM 686 C C . ILE A 1 87 ? 0.757 -7.938 -13.088 1.00 96.06 87 ILE A C 1
ATOM 688 O O . ILE A 1 87 ? 1.973 -7.926 -12.904 1.00 96.06 87 ILE A O 1
ATOM 692 N N . GLY A 1 88 ? 0.235 -7.922 -14.316 1.00 93.94 88 GLY A N 1
ATOM 693 C CA . GLY A 1 88 ? 1.055 -7.834 -15.527 1.00 93.94 88 GLY A CA 1
ATOM 694 C C . GLY A 1 88 ? 1.883 -6.541 -15.613 1.00 93.94 88 GLY A C 1
ATOM 695 O O . GLY A 1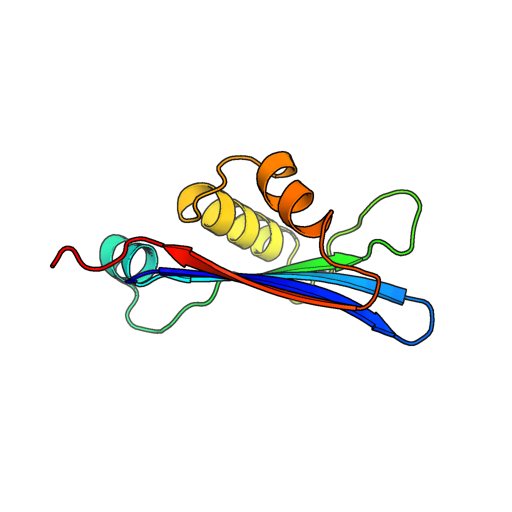 88 ? 2.063 -5.803 -14.650 1.00 93.94 88 GLY A O 1
ATOM 696 N N . ARG A 1 89 ? 2.378 -6.196 -16.806 1.00 93.25 89 ARG A N 1
ATOM 697 C CA . ARG A 1 89 ? 3.226 -4.994 -16.990 1.00 93.25 89 ARG A CA 1
ATOM 698 C C . ARG A 1 89 ? 2.561 -3.679 -16.558 1.00 93.25 89 ARG A C 1
ATOM 700 O O . ARG A 1 89 ? 3.257 -2.712 -16.261 1.00 93.25 89 ARG A O 1
ATOM 707 N N . HIS A 1 90 ? 1.235 -3.635 -16.573 1.00 95.94 90 HIS A N 1
ATOM 708 C CA . HIS A 1 90 ? 0.431 -2.510 -16.128 1.00 95.94 90 HIS A CA 1
ATOM 709 C C . HIS A 1 90 ? -0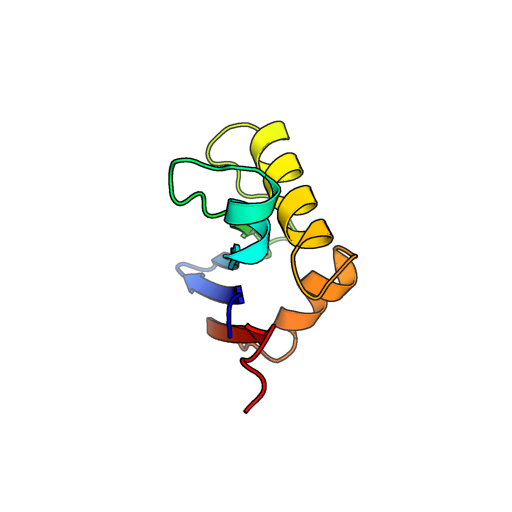.879 -3.049 -15.547 1.00 95.94 90 HIS A C 1
ATOM 711 O O . HIS A 1 90 ? -1.478 -3.944 -16.145 1.00 95.94 90 HIS A O 1
ATOM 717 N N . GLY A 1 91 ? -1.330 -2.517 -14.415 1.00 97.75 91 GLY A N 1
ATOM 718 C CA . GLY A 1 91 ? -2.592 -2.927 -13.806 1.00 97.75 91 GLY A CA 1
ATOM 719 C C . GLY A 1 91 ? -2.726 -2.508 -12.350 1.00 97.75 91 GLY A C 1
ATOM 720 O O . GLY A 1 91 ? -1.786 -2.001 -11.739 1.00 97.75 91 GLY A O 1
ATOM 721 N N . THR A 1 92 ? -3.909 -2.750 -11.795 1.00 98.25 92 THR A N 1
ATOM 722 C CA . THR A 1 92 ? -4.244 -2.422 -10.409 1.00 98.25 92 THR A CA 1
ATOM 723 C C . THR A 1 92 ? -4.971 -3.600 -9.775 1.00 98.25 92 THR A C 1
ATOM 725 O O . THR A 1 92 ? -5.898 -4.149 -10.369 1.00 98.25 92 THR A O 1
ATOM 728 N N . LYS A 1 93 ? -4.571 -3.968 -8.559 1.00 98.44 93 LYS A N 1
ATOM 729 C CA . LYS A 1 93 ? -5.268 -4.914 -7.688 1.00 98.44 93 LYS A CA 1
ATOM 730 C C . LYS A 1 93 ? -5.750 -4.167 -6.452 1.00 98.44 93 LYS A C 1
ATOM 732 O O . LYS A 1 93 ? -4.985 -3.440 -5.825 1.00 98.44 93 LYS A O 1
ATOM 737 N N . VAL A 1 94 ? -7.009 -4.373 -6.086 1.00 98.44 94 VAL A N 1
ATOM 738 C CA . VAL A 1 94 ? -7.603 -3.810 -4.869 1.00 98.44 94 VAL A CA 1
ATOM 739 C C . VAL A 1 94 ? -8.044 -4.958 -3.977 1.00 98.44 94 VAL A C 1
ATOM 741 O O . VAL A 1 94 ? -8.781 -5.835 -4.424 1.00 98.44 94 VAL A O 1
ATOM 744 N N . ILE A 1 95 ? -7.609 -4.947 -2.720 1.00 98.31 95 ILE A N 1
ATOM 745 C CA . ILE A 1 95 ? -8.024 -5.916 -1.705 1.00 98.31 95 ILE A CA 1
ATOM 746 C C . ILE A 1 95 ? -8.826 -5.166 -0.651 1.00 98.31 95 ILE A C 1
ATOM 748 O O . ILE A 1 95 ? -8.302 -4.282 0.023 1.00 98.31 95 ILE A O 1
ATOM 752 N N . ILE A 1 96 ? -10.098 -5.531 -0.512 1.00 98.44 96 ILE A N 1
ATOM 753 C CA . ILE A 1 96 ? -10.999 -4.993 0.509 1.00 98.44 96 ILE A CA 1
ATOM 754 C C . ILE A 1 96 ? -11.130 -6.043 1.609 1.00 98.44 96 ILE A C 1
ATOM 756 O O . ILE A 1 96 ? -11.501 -7.183 1.333 1.00 98.44 96 ILE A O 1
ATOM 760 N N . TYR A 1 97 ? -10.856 -5.657 2.850 1.00 97.75 97 TYR A N 1
ATOM 761 C CA . TYR A 1 97 ? -10.878 -6.543 4.013 1.00 97.75 97 TYR A CA 1
ATOM 762 C C . TYR A 1 97 ? -11.645 -5.898 5.173 1.00 97.75 97 TYR A C 1
ATOM 764 O O . TYR A 1 97 ? -12.245 -4.828 5.015 1.00 97.75 97 TYR A O 1
ATOM 772 N N . ASN A 1 98 ? -11.739 -6.614 6.300 1.00 96.00 98 ASN A N 1
ATOM 773 C CA . ASN A 1 98 ? -12.634 -6.274 7.412 1.00 96.00 98 ASN A CA 1
ATOM 774 C C . ASN A 1 98 ? -14.055 -6.000 6.898 1.00 96.00 98 ASN A C 1
ATOM 776 O O . ASN A 1 98 ? -14.603 -4.898 6.993 1.00 96.00 98 ASN A O 1
ATOM 780 N N . LEU A 1 99 ? -14.607 -7.006 6.213 1.00 96.00 99 LEU A N 1
ATOM 781 C CA . LEU A 1 99 ? -15.956 -6.955 5.663 1.00 96.00 99 LEU A CA 1
ATOM 782 C C . LEU A 1 99 ? -16.979 -6.885 6.800 1.00 96.00 99 LEU A C 1
ATOM 784 O O . LEU A 1 99 ? -16.773 -7.458 7.867 1.00 96.00 99 LEU A O 1
ATOM 788 N N . TRP A 1 100 ? -18.079 -6.177 6.558 1.00 87.69 100 TRP A N 1
ATOM 789 C CA . TRP A 1 100 ? -19.190 -6.135 7.498 1.00 87.69 100 TRP A CA 1
ATOM 790 C C . TRP A 1 100 ? -19.765 -7.548 7.647 1.00 87.69 100 TRP A C 1
ATOM 792 O O . TRP A 1 100 ? -20.027 -8.211 6.641 1.00 87.69 100 TRP A O 1
ATOM 802 N N . LEU A 1 101 ? -19.914 -8.011 8.889 1.00 81.12 101 LEU A N 1
ATOM 803 C CA . LEU A 1 101 ? -20.648 -9.237 9.182 1.00 81.12 101 LEU A CA 1
ATOM 804 C C . LEU A 1 101 ? -22.140 -8.932 9.001 1.00 81.12 101 LEU A C 1
ATOM 806 O O . LEU A 1 101 ? -22.634 -7.971 9.592 1.00 81.12 101 LEU A O 1
ATOM 810 N N . ASN A 1 102 ? -22.812 -9.718 8.159 1.00 56.06 102 ASN A N 1
ATOM 811 C CA . ASN A 1 102 ? -24.268 -9.695 8.009 1.00 56.06 102 ASN A CA 1
ATOM 812 C C . ASN A 1 102 ? -24.922 -10.630 9.024 1.00 56.06 102 ASN A C 1
ATOM 814 O O . ASN A 1 102 ? -24.349 -11.722 9.249 1.00 56.06 102 ASN A O 1
#

pLDDT: mean 95.63, std 5.11, range [56.06, 98.81]

Radius of gyration: 14.13 Å; chains: 1; bounding box: 42×26×37 Å

InterPro domains:
  IPR045261 MICRORCHIDIA ATPase family [PTHR23336] (1-102)